Protein AF-A0A662M4D4-F1 (afdb_monomer)

Secondary structure (DSSP, 8-state):
-----------------------TT--HHHHHHHHHHHHHHHHHTTEEEEEEEEETTEEEEEEEETTT--EEEEEEE----------

Foldseek 3Di:
DDDDDDPPDDDPDDDPPPDDDDDDDDDLVNLVVVLVVVVVVCVVVQKDWPDWDDDPFKIKTWIAHPPPRDIDMDMRGDDPPPPPPDD

Nearest PDB structures (foldseek):
  4p78-assembly1_D  TM=6.695E-01  e=1.159E-01  Yersinia pestis
  3n7n-assembly1_C  TM=5.279E-01  e=3.127E-01  Saccharomyces cerevisiae
  4p78-assembly1_C  TM=6.443E-01  e=9.626E-01  Yersinia pestis
  5boi-assembly1_A  TM=4.428E-01  e=2.400E-01  Priestia megaterium QM B1551
  2hnd-assembly1_A  TM=3.052E-01  e=1.529E+00  Human immunodeficiency virus 1

Sequence (87 aa):
MSRFTNLGGIFHKKIPRDLEIESKQDTFEQACERVFIEAVEMLREGWVVDGAVGWDCCLRIYFKHRDTGKKATLEAKTERRQTEVKE

Mean predicted aligned error: 13.8 Å

Radius of gyration: 18.11 Å; Cα contacts (8 Å, |Δi|>4): 87; chains: 1; bounding box: 33×23×76 Å

Structure (mmCIF, N/CA/C/O backbone):
data_AF-A0A662M4D4-F1
#
_entry.id   AF-A0A662M4D4-F1
#
loop_
_atom_site.group_PDB
_atom_site.id
_atom_site.type_symbol
_atom_site.label_atom_id
_atom_site.label_alt_id
_atom_site.label_comp_id
_atom_site.label_asym_id
_atom_site.label_entity_id
_atom_site.label_seq_id
_atom_site.pdbx_PDB_ins_code
_atom_site.Cartn_x
_atom_site.Cartn_y
_atom_site.Cartn_z
_atom_site.occupancy
_atom_site.B_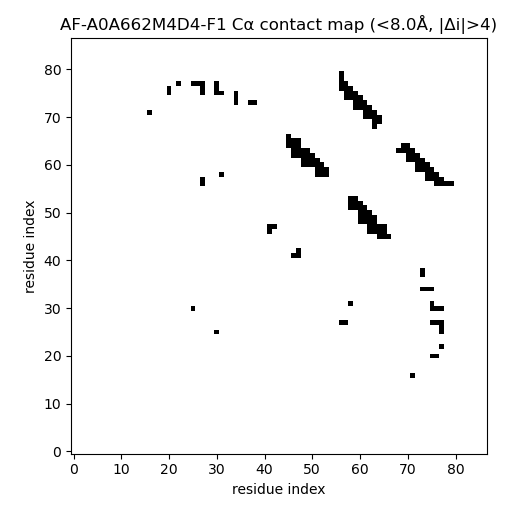iso_or_equiv
_atom_site.auth_seq_id
_atom_site.auth_comp_id
_atom_site.auth_asym_id
_atom_site.auth_atom_id
_atom_site.pdbx_PDB_model_num
ATOM 1 N N . MET A 1 1 ? 19.966 9.014 38.447 1.00 38.31 1 MET A N 1
ATOM 2 C CA . MET A 1 1 ? 19.908 8.831 36.981 1.00 38.31 1 MET A CA 1
ATOM 3 C C . MET A 1 1 ? 18.498 8.409 36.614 1.00 38.31 1 MET A C 1
ATOM 5 O O . MET A 1 1 ? 18.081 7.351 37.053 1.00 38.31 1 MET A O 1
ATOM 9 N N . SER A 1 2 ? 17.764 9.228 35.866 1.00 32.75 2 SER A N 1
ATOM 10 C CA . SER A 1 2 ? 16.593 8.779 35.106 1.00 32.75 2 SER A CA 1
ATOM 11 C C . SER A 1 2 ? 16.410 9.767 33.957 1.00 32.75 2 SER A C 1
ATOM 13 O O . SER A 1 2 ? 16.101 10.935 34.188 1.00 32.75 2 SER A O 1
ATOM 15 N N . ARG A 1 3 ? 16.764 9.356 32.734 1.00 39.41 3 ARG A N 1
ATOM 16 C CA . ARG A 1 3 ? 16.614 10.178 31.528 1.00 39.41 3 ARG A CA 1
ATOM 17 C C . ARG A 1 3 ? 15.233 9.890 30.950 1.00 39.41 3 ARG A C 1
ATOM 19 O O . ARG A 1 3 ? 15.033 8.851 30.336 1.00 39.41 3 ARG A O 1
ATOM 26 N N . PHE A 1 4 ? 14.303 10.817 31.151 1.00 43.72 4 PHE A N 1
ATOM 27 C CA . PHE A 1 4 ? 13.091 10.898 30.346 1.00 43.72 4 PHE A CA 1
ATOM 28 C C . PHE A 1 4 ? 13.491 11.328 28.932 1.00 43.72 4 PHE A C 1
ATOM 30 O O . PHE A 1 4 ? 13.955 12.450 28.728 1.00 43.72 4 PHE A O 1
ATOM 37 N N . THR A 1 5 ? 13.347 10.444 27.949 1.00 44.94 5 THR A N 1
ATOM 38 C CA . THR A 1 5 ? 13.397 10.835 26.539 1.00 44.94 5 THR A CA 1
ATOM 39 C C . THR A 1 5 ? 12.036 11.392 26.143 1.00 44.94 5 THR A C 1
ATOM 41 O O . THR A 1 5 ? 11.074 10.653 25.955 1.00 44.94 5 THR A O 1
ATOM 44 N N . ASN A 1 6 ? 11.972 12.722 26.046 1.00 35.66 6 ASN A N 1
ATOM 45 C CA . ASN A 1 6 ? 10.900 13.465 25.393 1.00 35.66 6 ASN A CA 1
ATOM 46 C C . ASN A 1 6 ? 10.707 12.952 23.956 1.00 35.66 6 ASN A C 1
ATOM 48 O O . ASN A 1 6 ? 11.525 13.239 23.087 1.00 35.66 6 ASN A O 1
ATOM 52 N N . LEU A 1 7 ? 9.601 12.254 23.695 1.00 40.88 7 LEU A N 1
ATOM 53 C CA . LEU A 1 7 ? 9.065 12.008 22.347 1.00 40.88 7 LEU A CA 1
ATOM 54 C C . LEU A 1 7 ? 7.818 12.879 22.102 1.00 40.88 7 LEU A C 1
ATOM 56 O O . LEU A 1 7 ? 6.835 12.460 21.502 1.00 40.88 7 LEU A O 1
ATOM 60 N N . GLY A 1 8 ? 7.859 14.119 22.594 1.00 36.97 8 GLY A N 1
ATOM 61 C CA . GLY A 1 8 ? 6.872 15.159 22.314 1.00 36.97 8 GLY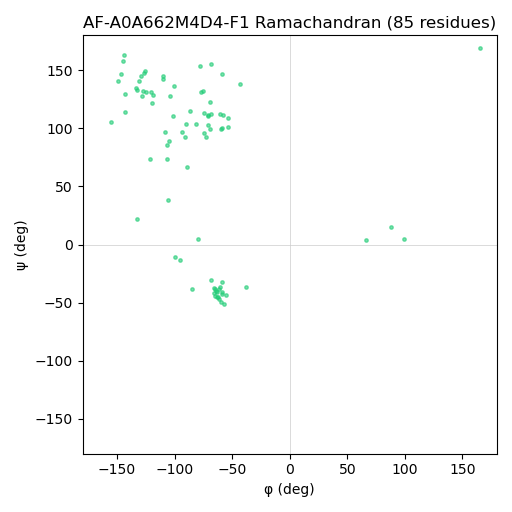 A CA 1
ATOM 62 C C . GLY A 1 8 ? 7.265 15.957 21.075 1.00 36.97 8 GLY A C 1
ATOM 63 O O . GLY A 1 8 ? 7.631 17.121 21.184 1.00 36.97 8 GLY A O 1
ATOM 64 N N . GLY A 1 9 ? 7.240 15.313 19.910 1.00 32.41 9 GLY A N 1
ATOM 65 C CA . GLY A 1 9 ? 7.505 15.926 18.608 1.00 32.41 9 GLY A CA 1
ATOM 66 C C . GLY A 1 9 ? 6.302 15.751 17.698 1.00 32.41 9 GLY A C 1
ATOM 67 O O . GLY A 1 9 ? 6.297 14.912 16.806 1.00 32.41 9 GLY A O 1
ATOM 68 N N . ILE A 1 10 ? 5.254 16.513 17.981 1.00 46.97 10 ILE A N 1
ATOM 69 C CA . ILE A 1 10 ? 4.015 16.567 17.215 1.00 46.97 10 ILE A CA 1
ATOM 70 C C . ILE A 1 10 ? 4.326 16.970 15.763 1.00 46.97 10 ILE A C 1
ATOM 72 O O . ILE A 1 10 ? 4.638 18.128 15.504 1.00 46.97 10 ILE A O 1
ATOM 76 N N . PHE A 1 11 ? 4.156 16.058 14.805 1.00 40.50 11 PHE A N 1
ATOM 77 C CA . PHE A 1 11 ? 3.926 16.420 13.404 1.00 40.50 11 PHE A CA 1
ATOM 78 C C . PHE A 1 11 ? 2.462 16.154 13.049 1.00 40.50 11 PHE A C 1
ATOM 80 O O . PHE A 1 11 ? 2.092 15.116 12.511 1.00 40.50 11 PHE A O 1
ATOM 87 N N . HIS A 1 12 ? 1.612 17.140 13.342 1.00 40.72 12 HIS A N 1
ATOM 88 C CA . HIS A 1 12 ? 0.351 17.308 12.627 1.00 40.72 12 HIS A CA 1
ATOM 89 C C . HIS A 1 12 ? 0.685 17.760 11.201 1.00 40.72 12 HIS A C 1
ATOM 91 O O . HIS A 1 12 ? 0.932 18.942 10.961 1.00 40.72 12 HIS A O 1
ATOM 97 N N . LYS A 1 13 ? 0.678 16.840 10.237 1.00 38.31 13 LYS A N 1
ATOM 98 C CA . LYS A 1 13 ? 0.504 17.193 8.825 1.00 38.31 13 LYS A CA 1
ATOM 99 C C . LYS A 1 13 ? -0.754 16.508 8.307 1.00 38.31 13 LYS A C 1
ATOM 101 O O . LYS A 1 13 ? -0.923 15.300 8.423 1.00 38.31 13 LYS A O 1
ATOM 106 N N . LYS A 1 14 ? -1.665 17.349 7.811 1.00 44.59 14 LYS A N 1
ATOM 107 C CA . LYS A 1 14 ? -2.912 17.007 7.121 1.00 44.59 14 LYS A CA 1
ATOM 108 C C . LYS A 1 14 ? -2.658 15.870 6.129 1.00 44.59 14 LYS A C 1
ATOM 110 O O . LYS A 1 14 ? -1.661 15.913 5.419 1.00 44.59 14 LYS A O 1
ATOM 115 N N . ILE A 1 15 ? -3.570 14.904 6.061 1.00 39.97 15 ILE A N 1
ATOM 116 C CA . ILE A 1 15 ? -3.555 13.833 5.060 1.00 39.97 15 ILE A CA 1
ATOM 117 C C . ILE A 1 15 ? -4.439 14.263 3.878 1.00 39.97 15 ILE A C 1
ATOM 119 O O . ILE A 1 15 ? -5.653 14.079 3.942 1.00 39.97 15 ILE A O 1
ATOM 123 N N . PRO A 1 16 ? -3.869 14.817 2.801 1.00 41.22 16 PRO A N 1
ATOM 124 C CA . PRO A 1 16 ? -4.281 14.520 1.441 1.00 41.22 16 PRO A CA 1
ATOM 125 C C . PRO A 1 16 ? -3.254 13.528 0.870 1.00 41.22 16 PRO A C 1
ATOM 127 O O . PRO A 1 16 ? -2.085 13.873 0.722 1.00 41.22 16 PRO A O 1
ATOM 130 N N . ARG A 1 17 ? -3.646 12.269 0.640 1.00 49.16 17 ARG A N 1
ATOM 131 C CA . ARG A 1 17 ? -2.760 11.230 0.077 1.00 49.16 17 ARG A CA 1
ATOM 132 C C . ARG A 1 17 ? -3.153 10.947 -1.371 1.00 49.16 17 ARG A C 1
ATOM 134 O O . ARG A 1 17 ? -3.726 9.904 -1.652 1.00 49.16 17 ARG A O 1
ATOM 141 N N . ASP A 1 18 ? -2.818 11.892 -2.243 1.00 40.25 18 ASP A N 1
ATOM 142 C CA . ASP A 1 18 ? -2.551 11.624 -3.656 1.00 40.25 18 ASP A CA 1
ATOM 143 C C . ASP A 1 18 ? -1.039 11.802 -3.828 1.00 40.25 18 ASP A C 1
ATOM 145 O O . ASP A 1 18 ? -0.535 12.925 -3.870 1.00 40.25 18 ASP A O 1
ATOM 149 N N . LEU A 1 19 ? -0.296 10.694 -3.781 1.00 43.31 19 LEU A N 1
ATOM 150 C CA . LEU A 1 19 ? 1.154 10.686 -3.967 1.00 43.31 19 LEU A CA 1
ATOM 151 C C . LEU A 1 19 ? 1.428 10.1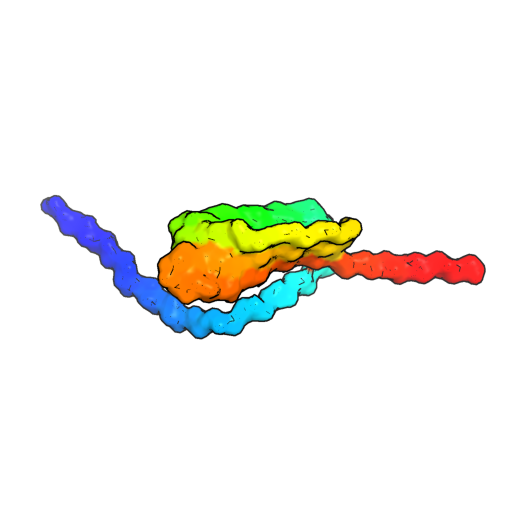39 -5.372 1.00 43.31 19 LEU A C 1
ATOM 153 O O . LEU A 1 19 ? 1.541 8.932 -5.568 1.00 43.31 19 LEU A O 1
ATOM 157 N N . GLU A 1 20 ? 1.460 11.025 -6.368 1.00 48.00 20 GLU A N 1
ATOM 158 C CA . GLU A 1 20 ? 1.953 10.684 -7.705 1.00 48.00 20 GLU A CA 1
ATOM 159 C C . GLU A 1 20 ? 3.480 10.584 -7.655 1.00 48.00 20 GLU A C 1
ATOM 161 O O . GLU A 1 20 ? 4.187 11.559 -7.394 1.00 48.00 20 GLU A O 1
ATOM 166 N N . ILE A 1 21 ? 3.992 9.371 -7.859 1.00 50.47 21 ILE A N 1
ATOM 167 C CA . ILE A 1 21 ? 5.426 9.089 -7.917 1.00 50.47 21 ILE A CA 1
ATOM 168 C C . ILE A 1 21 ? 5.864 9.202 -9.383 1.00 50.47 21 ILE A C 1
ATOM 170 O O . ILE A 1 21 ? 5.790 8.230 -10.131 1.00 50.47 21 ILE A O 1
ATOM 174 N N . GLU A 1 22 ? 6.329 10.380 -9.803 1.00 45.16 22 GLU A N 1
ATOM 175 C CA . GLU A 1 22 ? 7.073 10.547 -11.061 1.00 45.16 22 GLU A CA 1
ATOM 176 C C . GLU A 1 22 ? 8.567 10.288 -10.811 1.00 45.16 22 GLU A C 1
ATOM 178 O O . GLU A 1 22 ? 9.231 11.051 -10.108 1.00 45.16 22 GLU A O 1
ATOM 183 N N . SER A 1 23 ? 9.136 9.232 -11.402 1.00 47.62 23 SER A N 1
ATOM 184 C CA . SER A 1 23 ? 10.590 9.022 -11.398 1.00 47.62 23 SER A CA 1
ATOM 185 C C . SER A 1 23 ? 11.065 8.418 -12.716 1.00 47.62 23 SER A C 1
ATOM 187 O O . SER A 1 23 ? 10.749 7.284 -13.080 1.00 47.62 23 SER A O 1
ATOM 189 N N . LYS A 1 24 ? 11.849 9.210 -13.453 1.00 51.19 24 LYS A N 1
ATOM 190 C CA . LYS A 1 24 ? 12.577 8.795 -14.653 1.00 51.19 24 LYS A CA 1
ATOM 191 C C . LYS A 1 24 ? 13.725 7.876 -14.213 1.00 51.19 24 LYS A C 1
ATOM 193 O O . LYS A 1 24 ? 14.692 8.381 -13.664 1.00 51.19 24 LYS A O 1
ATOM 198 N N . GLN A 1 25 ? 13.633 6.581 -14.538 1.00 53.00 25 GLN A N 1
ATOM 199 C CA . GLN A 1 25 ? 14.633 5.501 -14.350 1.00 53.00 25 GLN A CA 1
ATOM 200 C C . GLN A 1 25 ? 14.477 4.561 -13.139 1.00 53.00 25 GLN A C 1
ATOM 202 O O . GLN A 1 25 ? 15.311 3.670 -12.998 1.00 53.00 25 GLN A O 1
ATOM 207 N N . ASP A 1 26 ? 13.416 4.651 -12.336 1.00 58.44 26 ASP A N 1
ATOM 208 C CA . ASP A 1 26 ? 13.116 3.569 -11.383 1.00 58.44 26 ASP A CA 1
ATOM 209 C C . ASP A 1 26 ? 12.478 2.377 -12.109 1.00 58.44 26 ASP A C 1
ATOM 211 O O . ASP A 1 26 ? 11.528 2.539 -12.884 1.00 58.44 26 ASP A O 1
ATOM 215 N N . THR A 1 27 ? 12.979 1.164 -11.863 1.00 72.38 27 THR A N 1
ATOM 216 C CA . THR A 1 27 ? 12.317 -0.046 -12.365 1.00 72.38 27 THR A CA 1
ATOM 217 C C . THR A 1 27 ? 10.981 -0.242 -11.649 1.00 72.38 27 THR A C 1
ATOM 219 O O . THR A 1 27 ? 10.769 0.213 -10.522 1.00 72.38 27 THR A O 1
ATOM 222 N N . PHE A 1 28 ? 10.050 -0.951 -12.291 1.00 76.44 28 PHE A N 1
ATOM 223 C CA . PHE A 1 28 ? 8.766 -1.274 -11.661 1.00 76.44 28 PHE A CA 1
ATOM 224 C C . PHE A 1 28 ? 8.948 -2.062 -10.355 1.00 76.44 28 PHE A C 1
ATOM 226 O O . PHE A 1 28 ? 8.198 -1.862 -9.403 1.00 76.44 28 PHE A O 1
ATOM 233 N N . GLU A 1 29 ? 9.992 -2.888 -10.284 1.00 79.12 29 GLU A N 1
ATOM 234 C CA . GLU A 1 29 ? 10.376 -3.630 -9.084 1.00 79.12 29 GLU A CA 1
ATOM 235 C C . GLU A 1 29 ? 10.723 -2.693 -7.921 1.00 79.12 29 GLU A C 1
ATOM 237 O O . GLU A 1 29 ? 10.170 -2.853 -6.837 1.00 79.12 29 GLU A O 1
ATOM 242 N N . GLN A 1 30 ? 11.527 -1.650 -8.148 1.00 81.19 30 GLN A N 1
ATOM 243 C CA . GLN A 1 30 ? 11.864 -0.658 -7.116 1.00 81.19 30 GLN A CA 1
ATOM 244 C C . GLN A 1 30 ? 10.640 0.140 -6.653 1.00 81.19 30 GLN A C 1
ATOM 246 O O . GLN A 1 30 ? 10.486 0.440 -5.467 1.00 81.19 30 GLN A O 1
ATOM 251 N N . ALA A 1 31 ? 9.736 0.475 -7.579 1.00 81.31 31 ALA A N 1
ATOM 252 C CA . ALA A 1 31 ? 8.474 1.118 -7.230 1.00 81.31 31 ALA A CA 1
ATOM 253 C C . ALA A 1 31 ? 7.602 0.199 -6.355 1.00 81.31 31 ALA A C 1
ATOM 255 O O . ALA A 1 31 ? 7.025 0.656 -5.367 1.00 81.31 31 ALA A O 1
ATOM 256 N N . CYS A 1 32 ? 7.556 -1.100 -6.668 1.00 83.81 32 CYS A N 1
ATOM 257 C CA . CYS A 1 32 ? 6.866 -2.093 -5.850 1.00 83.81 32 CYS A CA 1
ATOM 258 C C . CYS A 1 32 ? 7.514 -2.249 -4.470 1.00 83.81 32 CYS A C 1
ATOM 260 O O . CYS A 1 32 ? 6.791 -2.269 -3.479 1.00 83.81 32 CYS A O 1
ATOM 262 N N . GLU A 1 33 ? 8.845 -2.317 -4.374 1.00 86.19 33 GLU A N 1
ATOM 263 C CA . GLU A 1 33 ? 9.561 -2.417 -3.094 1.00 86.19 33 GLU A CA 1
ATOM 264 C C . GLU A 1 33 ? 9.197 -1.271 -2.144 1.00 86.19 33 GLU A C 1
ATOM 266 O O . GLU A 1 33 ? 8.905 -1.509 -0.971 1.00 86.19 33 GLU A O 1
ATOM 271 N N . ARG A 1 34 ? 9.126 -0.033 -2.650 1.00 84.31 34 ARG A N 1
ATOM 272 C CA . ARG A 1 34 ? 8.694 1.122 -1.847 1.00 84.31 34 ARG A CA 1
ATOM 273 C C . ARG A 1 34 ? 7.257 0.982 -1.357 1.00 84.31 34 ARG A C 1
ATOM 275 O O . ARG A 1 34 ? 6.998 1.194 -0.174 1.00 84.31 34 ARG A O 1
ATOM 282 N N . VAL A 1 35 ? 6.345 0.564 -2.236 1.00 86.62 35 VAL A N 1
ATOM 283 C CA . VAL A 1 35 ? 4.948 0.298 -1.858 1.00 86.62 35 VAL A CA 1
ATOM 284 C C . VAL A 1 35 ? 4.854 -0.807 -0.809 1.00 86.62 35 VAL A C 1
ATOM 286 O O . VAL A 1 35 ? 4.048 -0.699 0.110 1.00 86.62 35 VAL A O 1
ATOM 289 N N . PHE A 1 36 ? 5.685 -1.848 -0.893 1.00 87.50 36 PHE A N 1
ATOM 290 C CA . PHE A 1 36 ? 5.726 -2.907 0.115 1.00 87.50 36 PHE A CA 1
ATOM 291 C C . PHE A 1 36 ? 6.223 -2.405 1.472 1.00 87.50 36 PHE A C 1
ATOM 293 O O . PHE A 1 36 ? 5.643 -2.772 2.494 1.00 87.50 36 PHE A O 1
ATOM 300 N N . ILE A 1 37 ? 7.258 -1.562 1.502 1.00 90.31 37 ILE A N 1
ATOM 301 C CA . ILE A 1 37 ? 7.756 -0.961 2.747 1.00 90.31 37 ILE A CA 1
ATOM 302 C C . ILE A 1 37 ? 6.649 -0.133 3.409 1.00 90.31 37 ILE A C 1
ATOM 304 O O . ILE A 1 37 ? 6.340 -0.348 4.582 1.00 90.31 37 ILE A O 1
ATOM 308 N N . GLU A 1 38 ? 5.987 0.738 2.648 1.00 88.56 38 GLU A N 1
ATOM 309 C CA . GLU A 1 38 ? 4.904 1.578 3.165 1.00 88.56 38 GLU A CA 1
ATOM 310 C C . GLU A 1 38 ? 3.682 0.743 3.589 1.00 88.56 38 GLU A C 1
ATOM 312 O O . GLU A 1 38 ? 3.082 0.987 4.637 1.00 88.56 38 GLU A O 1
ATOM 317 N N . ALA A 1 39 ? 3.355 -0.321 2.849 1.00 89.19 39 ALA A N 1
ATOM 318 C CA . ALA A 1 39 ? 2.310 -1.267 3.231 1.00 89.19 39 ALA A CA 1
ATOM 319 C C . ALA A 1 39 ? 2.593 -1.912 4.599 1.00 89.19 39 ALA A C 1
ATOM 321 O O . ALA A 1 39 ? 1.684 -2.031 5.422 1.00 89.19 39 ALA A O 1
ATOM 322 N N . VAL A 1 40 ? 3.842 -2.308 4.873 1.00 92.44 40 VAL A N 1
ATOM 323 C CA . VAL A 1 40 ? 4.241 -2.878 6.172 1.00 92.44 40 VAL A CA 1
ATOM 324 C C . VAL A 1 40 ? 4.089 -1.858 7.299 1.00 92.44 40 VAL A C 1
ATOM 326 O O . VAL A 1 40 ? 3.629 -2.217 8.386 1.00 92.44 40 VAL A O 1
ATOM 329 N N . GLU A 1 41 ? 4.436 -0.594 7.062 1.00 92.88 41 GLU A N 1
ATOM 330 C CA . GLU A 1 41 ? 4.226 0.482 8.036 1.00 92.88 41 GLU A CA 1
ATOM 331 C C . GLU A 1 41 ? 2.735 0.695 8.322 1.00 92.88 41 GLU A C 1
ATOM 333 O O . GLU A 1 41 ? 2.327 0.706 9.485 1.00 92.88 41 GLU A O 1
ATOM 338 N N . MET A 1 42 ? 1.895 0.724 7.285 1.00 91.19 42 MET A N 1
ATOM 339 C CA . MET A 1 42 ? 0.442 0.815 7.442 1.00 91.19 42 MET A CA 1
ATOM 340 C C . MET A 1 42 ? -0.129 -0.355 8.256 1.00 91.19 42 MET A C 1
ATOM 342 O O . MET A 1 42 ? -0.972 -0.153 9.132 1.00 91.19 42 MET A O 1
ATOM 346 N N . LEU A 1 43 ? 0.344 -1.584 8.038 1.00 90.94 43 LEU A N 1
ATOM 347 C CA . LEU A 1 43 ? -0.090 -2.734 8.840 1.00 90.94 43 LEU A CA 1
ATOM 348 C C . LEU A 1 43 ? 0.240 -2.560 10.334 1.00 90.94 43 LEU A C 1
ATOM 350 O O . LEU A 1 43 ? -0.564 -2.946 11.186 1.00 90.94 43 LEU A O 1
ATOM 354 N N . ARG A 1 44 ? 1.390 -1.955 10.666 1.00 93.31 44 ARG A N 1
ATOM 355 C CA . ARG A 1 44 ? 1.782 -1.655 12.058 1.00 93.31 44 ARG A CA 1
ATOM 356 C C . ARG A 1 44 ? 0.912 -0.572 12.694 1.00 93.31 44 ARG A C 1
ATOM 358 O O . ARG A 1 44 ? 0.676 -0.622 13.896 1.00 93.31 44 ARG A O 1
ATOM 365 N N . GLU A 1 45 ? 0.403 0.362 11.897 1.00 92.94 45 GLU A N 1
ATOM 366 C CA . GLU A 1 45 ? -0.515 1.423 12.331 1.00 92.94 45 GLU A CA 1
ATOM 367 C C . GLU A 1 45 ? -1.979 0.961 12.468 1.00 92.94 45 GLU A C 1
ATOM 369 O O . GLU A 1 45 ? -2.861 1.772 12.736 1.00 92.94 45 GLU A O 1
ATOM 374 N N . GLY A 1 46 ? -2.272 -0.332 12.291 1.00 92.19 46 GLY A N 1
ATOM 375 C CA . GLY A 1 46 ? -3.630 -0.863 12.439 1.00 92.19 46 GLY A CA 1
ATOM 376 C C . GLY A 1 46 ? -4.474 -0.802 11.164 1.00 92.19 46 GLY A C 1
ATOM 377 O O . GLY A 1 46 ? -5.694 -0.999 11.215 1.00 92.19 46 GLY A O 1
ATOM 378 N N . TRP A 1 47 ? -3.849 -0.584 10.005 1.00 96.56 47 TRP A N 1
ATOM 379 C CA . TRP A 1 47 ? -4.492 -0.813 8.716 1.00 96.56 47 TRP A CA 1
ATOM 380 C C . TRP A 1 47 ? -4.518 -2.305 8.374 1.00 96.56 47 TRP A C 1
ATOM 382 O O . TRP A 1 47 ? -3.694 -3.098 8.826 1.00 96.56 47 TRP A O 1
ATOM 392 N N . VAL A 1 48 ? -5.499 -2.705 7.573 1.00 94.69 48 VAL A N 1
ATOM 393 C CA . VAL A 1 48 ? -5.597 -4.040 6.978 1.00 94.69 48 VAL A CA 1
ATOM 394 C C . VAL A 1 48 ? -5.760 -3.916 5.481 1.00 94.69 48 VAL A C 1
ATOM 396 O O . VAL A 1 48 ? -6.372 -2.962 5.007 1.00 94.69 48 VAL A O 1
ATOM 399 N N . VAL A 1 49 ? -5.223 -4.884 4.747 1.00 93.75 49 VAL A N 1
ATOM 400 C CA . VAL A 1 49 ? -5.423 -4.973 3.302 1.00 93.75 49 VAL A CA 1
ATOM 401 C C . VAL A 1 49 ? -6.886 -5.333 3.033 1.00 93.75 49 VAL A C 1
ATOM 403 O O . VAL A 1 49 ? -7.379 -6.344 3.526 1.00 93.75 49 VAL A O 1
ATOM 406 N N . ASP A 1 50 ? -7.564 -4.480 2.269 1.00 92.12 50 ASP A N 1
ATOM 407 C CA . ASP A 1 50 ? -8.959 -4.622 1.814 1.00 92.12 50 ASP A CA 1
ATOM 408 C C . ASP A 1 50 ? -9.022 -5.138 0.360 1.00 92.12 50 ASP A C 1
ATOM 410 O O . ASP A 1 50 ? -10.076 -5.519 -0.138 1.00 92.12 50 ASP A O 1
ATOM 414 N N . GLY A 1 51 ? -7.879 -5.166 -0.335 1.00 89.75 51 GLY A N 1
ATOM 415 C CA . GLY A 1 51 ? -7.728 -5.731 -1.674 1.00 89.75 51 GLY A CA 1
ATOM 416 C C . GLY A 1 51 ? -6.428 -5.294 -2.346 1.00 89.75 51 GLY A C 1
ATOM 417 O O . GLY A 1 51 ? -5.752 -4.382 -1.875 1.00 89.75 51 GLY A O 1
ATOM 418 N N . ALA A 1 52 ? -6.085 -5.916 -3.471 1.00 90.56 52 ALA A N 1
ATOM 419 C CA . ALA A 1 52 ? -4.981 -5.489 -4.326 1.00 90.56 52 ALA A CA 1
ATOM 420 C C . ALA A 1 52 ? -5.297 -5.784 -5.798 1.00 90.56 52 ALA A C 1
ATOM 422 O O . ALA A 1 52 ? -5.966 -6.770 -6.105 1.00 90.56 52 ALA A O 1
ATOM 423 N N . VAL A 1 53 ? -4.822 -4.926 -6.698 1.00 86.38 53 VAL A N 1
ATOM 424 C CA . VAL A 1 53 ? -4.943 -5.066 -8.155 1.00 86.38 53 VAL A CA 1
ATOM 425 C C . VAL A 1 53 ? -3.576 -4.796 -8.774 1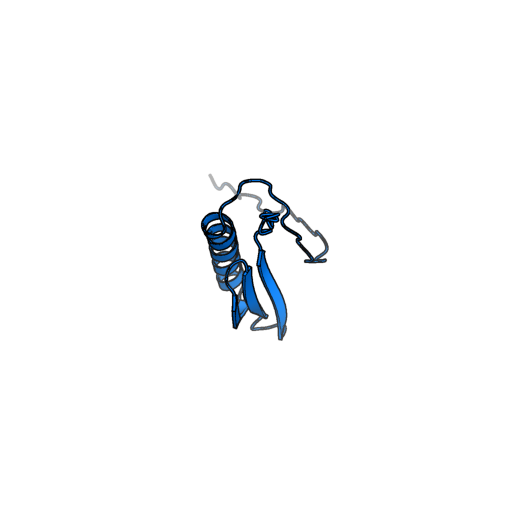.00 86.38 53 VAL A C 1
ATOM 427 O O . VAL A 1 53 ? -2.926 -3.812 -8.429 1.00 86.38 53 VAL A O 1
ATOM 430 N N . GLY A 1 54 ? -3.145 -5.665 -9.686 1.00 83.38 54 GLY A N 1
ATOM 431 C CA . GLY A 1 54 ? -1.888 -5.525 -10.419 1.00 83.38 54 GLY A CA 1
ATOM 432 C C . GLY A 1 54 ? -2.092 -5.668 -11.926 1.00 83.38 54 GLY A C 1
ATOM 433 O O . GLY A 1 54 ? -2.927 -6.451 -12.373 1.00 83.38 54 GLY A O 1
ATOM 434 N N . TRP A 1 55 ? -1.313 -4.910 -12.689 1.00 80.19 55 TRP A N 1
ATOM 435 C CA . TRP A 1 55 ? -1.216 -4.913 -14.154 1.00 80.19 55 TRP A CA 1
ATOM 436 C C . TRP A 1 55 ? 0.250 -4.644 -14.543 1.00 80.19 55 TRP A C 1
ATOM 438 O O . TRP A 1 55 ? 1.017 -4.172 -13.709 1.00 80.19 55 TRP A O 1
ATOM 448 N N . ASP A 1 56 ? 0.646 -4.937 -15.787 1.00 72.12 56 ASP A N 1
ATOM 449 C CA . ASP A 1 56 ? 2.044 -4.983 -16.275 1.00 72.12 56 ASP A CA 1
ATOM 450 C C . ASP A 1 56 ? 3.025 -3.926 -15.727 1.00 72.12 56 ASP A C 1
ATOM 452 O O . ASP A 1 56 ? 4.207 -4.211 -15.559 1.00 72.12 56 ASP A O 1
ATOM 456 N N . CYS A 1 57 ? 2.570 -2.693 -15.501 1.00 76.06 57 CYS A N 1
ATOM 457 C CA . CYS A 1 57 ? 3.391 -1.585 -15.008 1.00 76.06 57 CYS A CA 1
ATOM 458 C C . CYS A 1 57 ? 2.731 -0.814 -13.857 1.00 76.06 57 CYS A C 1
ATOM 460 O O . CYS A 1 57 ? 3.039 0.359 -13.628 1.00 76.06 57 CYS A O 1
ATOM 462 N N . CYS A 1 58 ? 1.781 -1.437 -13.152 1.00 81.75 58 CYS A N 1
ATOM 463 C CA . CYS A 1 58 ? 1.181 -0.832 -11.974 1.00 81.75 58 CYS A CA 1
ATOM 464 C C . CYS A 1 58 ? 0.731 -1.865 -10.922 1.00 81.75 58 CYS A C 1
ATOM 466 O O . CYS A 1 58 ? 0.206 -2.932 -11.228 1.00 81.75 58 CYS A O 1
ATOM 468 N N . LEU A 1 59 ? 0.934 -1.532 -9.653 1.00 84.62 59 LEU A N 1
ATOM 469 C CA . LEU A 1 59 ? 0.429 -2.266 -8.500 1.00 84.62 59 LEU A CA 1
ATOM 470 C C . LEU A 1 59 ? -0.362 -1.289 -7.643 1.00 84.62 59 LEU A C 1
ATOM 472 O O . LEU A 1 59 ? 0.137 -0.216 -7.321 1.00 84.62 59 LEU A O 1
ATOM 476 N N . ARG A 1 60 ? -1.574 -1.662 -7.246 1.00 87.12 60 ARG A N 1
ATOM 477 C CA . ARG A 1 60 ? -2.417 -0.877 -6.348 1.00 87.12 60 ARG A CA 1
ATOM 478 C C . ARG A 1 60 ? -2.891 -1.744 -5.191 1.00 87.12 60 ARG A C 1
ATOM 480 O O . ARG A 1 60 ? -3.465 -2.807 -5.414 1.00 87.12 60 ARG A O 1
ATOM 487 N N . ILE A 1 61 ? -2.691 -1.281 -3.963 1.00 90.38 61 ILE A N 1
ATOM 488 C CA . ILE A 1 61 ? -3.110 -1.969 -2.739 1.00 90.38 61 ILE A CA 1
ATOM 489 C C . ILE A 1 61 ? -4.094 -1.076 -1.992 1.00 90.38 61 ILE A C 1
ATOM 491 O O . ILE A 1 61 ? -3.827 0.099 -1.747 1.00 90.38 61 ILE A O 1
ATOM 495 N N . TYR A 1 62 ? -5.236 -1.642 -1.629 1.00 90.81 62 TYR A N 1
ATOM 496 C CA . TYR A 1 62 ? -6.296 -0.978 -0.890 1.00 90.81 62 TYR A CA 1
ATOM 497 C C . TYR A 1 62 ? -6.220 -1.371 0.578 1.00 90.81 62 TYR A C 1
ATOM 499 O O . TYR A 1 62 ? -6.068 -2.546 0.914 1.00 90.81 62 TYR A O 1
ATOM 507 N N . PHE A 1 63 ? -6.383 -0.390 1.455 1.00 94.19 63 PHE A N 1
ATOM 508 C CA . PHE A 1 63 ? -6.345 -0.566 2.895 1.00 94.19 63 PHE A CA 1
ATOM 509 C C . PHE A 1 63 ? -7.599 -0.017 3.557 1.00 94.19 63 PHE A C 1
ATOM 511 O O . PHE A 1 63 ? -8.166 0.990 3.127 1.00 94.19 63 PHE A O 1
ATOM 518 N N . LYS A 1 64 ? -7.967 -0.639 4.676 1.00 94.31 64 LYS A N 1
ATOM 519 C CA . LYS A 1 64 ? -8.984 -0.164 5.608 1.00 94.31 64 LYS A CA 1
ATOM 520 C C . LYS A 1 64 ? -8.409 -0.129 7.021 1.00 94.31 64 LYS A C 1
ATOM 522 O O . LYS A 1 64 ? -7.804 -1.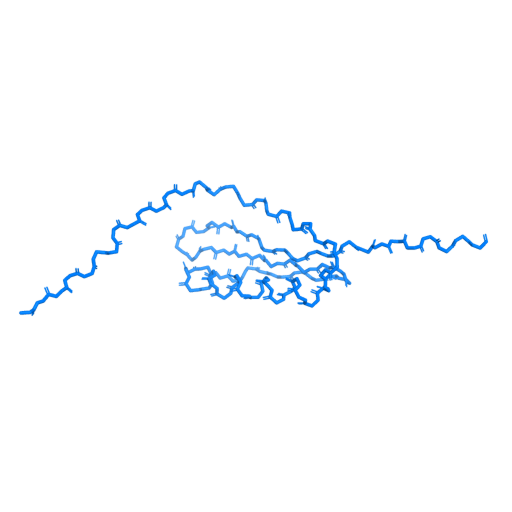095 7.468 1.00 94.31 64 LYS A O 1
ATOM 527 N N . HIS A 1 65 ? -8.588 0.964 7.749 1.00 94.12 65 HIS A N 1
ATOM 528 C CA . HIS A 1 65 ? -8.174 1.046 9.147 1.00 94.12 65 HIS A CA 1
ATOM 529 C C . HIS A 1 65 ? -9.152 0.266 10.033 1.00 94.12 65 HIS A C 1
ATOM 531 O O . HIS A 1 65 ? -10.364 0.474 9.924 1.00 94.12 65 HIS A O 1
ATOM 537 N N . ARG A 1 66 ? -8.644 -0.587 10.935 1.00 91.38 66 ARG A N 1
ATOM 538 C CA . ARG A 1 66 ? -9.474 -1.470 11.780 1.00 91.38 66 ARG A CA 1
ATOM 539 C C . ARG A 1 66 ? -10.494 -0.699 12.616 1.00 91.38 66 ARG A C 1
ATOM 541 O O . ARG A 1 66 ? -11.681 -0.991 12.537 1.00 91.38 66 ARG A 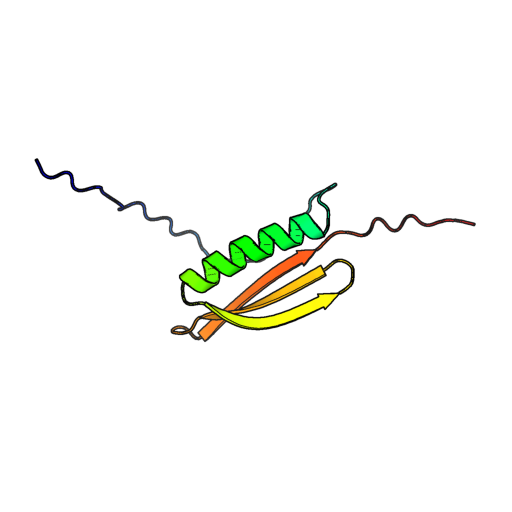O 1
ATOM 548 N N . ASP A 1 67 ? -10.036 0.322 13.335 1.00 92.19 67 ASP A N 1
ATOM 549 C CA . ASP A 1 67 ? -10.896 1.024 14.302 1.00 92.19 67 ASP A CA 1
ATOM 550 C C . ASP A 1 67 ? -11.746 2.135 13.680 1.00 92.19 67 ASP A C 1
ATOM 552 O O . ASP A 1 67 ? -12.897 2.339 14.053 1.00 92.19 67 ASP A O 1
ATOM 556 N N . THR A 1 68 ? -11.186 2.875 12.720 1.00 93.62 68 THR A N 1
ATOM 557 C CA . THR A 1 68 ? -11.849 4.061 12.156 1.00 93.62 68 THR A CA 1
ATOM 558 C C . THR A 1 68 ? -12.619 3.773 10.872 1.00 93.62 68 THR A C 1
ATOM 560 O O . THR A 1 68 ? -13.367 4.628 10.406 1.00 93.62 68 THR A O 1
ATOM 563 N N . GLY A 1 69 ? -12.409 2.610 10.247 1.00 89.50 69 GLY A N 1
ATOM 564 C CA . GLY A 1 69 ? -13.002 2.260 8.956 1.00 89.50 69 GLY A CA 1
ATOM 565 C C . GLY A 1 69 ? -12.519 3.108 7.773 1.00 89.50 69 GLY A C 1
ATOM 566 O O . GLY A 1 69 ? -13.015 2.919 6.661 1.00 89.50 69 GLY A O 1
ATOM 567 N N . LYS 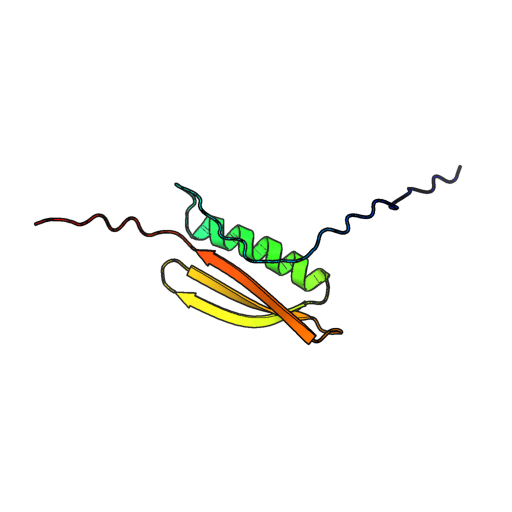A 1 70 ? -11.562 4.026 7.988 1.00 91.81 70 LYS A N 1
ATOM 568 C CA . LYS A 1 70 ? -10.971 4.864 6.937 1.00 91.81 70 LYS A CA 1
ATOM 569 C C . LYS A 1 70 ? -10.334 4.000 5.860 1.00 91.81 70 LYS A C 1
ATOM 571 O O . LYS A 1 70 ? -9.791 2.944 6.168 1.00 91.81 70 LYS A O 1
ATOM 576 N N . LYS A 1 71 ? -10.373 4.475 4.618 1.00 91.94 71 LYS A N 1
ATOM 577 C CA . LYS A 1 71 ? -9.770 3.803 3.467 1.00 91.94 71 LYS A CA 1
ATOM 578 C C . LYS A 1 71 ? -8.555 4.574 2.970 1.00 91.94 71 LYS A C 1
ATOM 580 O O . LYS A 1 71 ? -8.541 5.801 3.039 1.00 91.94 71 LYS A O 1
ATOM 585 N N . ALA A 1 72 ? -7.557 3.847 2.494 1.00 90.19 72 ALA A N 1
ATOM 586 C CA . ALA A 1 72 ? -6.352 4.396 1.891 1.00 90.19 72 ALA A CA 1
ATOM 587 C C . ALA A 1 72 ? -5.887 3.479 0.762 1.00 90.19 72 ALA A C 1
ATOM 589 O O . ALA A 1 72 ? -6.220 2.294 0.741 1.00 90.19 72 ALA A O 1
ATOM 590 N N . THR A 1 73 ? -5.117 4.033 -0.163 1.00 91.81 73 THR A N 1
ATOM 591 C CA . THR A 1 73 ? -4.612 3.305 -1.323 1.00 91.81 73 THR A CA 1
ATOM 592 C C . THR A 1 73 ? -3.131 3.606 -1.470 1.00 91.81 73 THR A C 1
ATOM 594 O O . THR A 1 73 ? -2.740 4.767 -1.377 1.00 91.81 73 THR A O 1
ATOM 597 N N . LEU A 1 74 ? -2.334 2.569 -1.707 1.00 88.06 74 LEU A N 1
ATOM 598 C CA . LEU A 1 74 ? -0.945 2.692 -2.135 1.00 88.06 74 LEU A CA 1
ATOM 599 C C . LEU A 1 74 ? -0.822 2.241 -3.579 1.00 88.06 74 LEU A C 1
ATOM 601 O O . LEU A 1 74 ? -1.488 1.288 -3.992 1.00 88.06 74 LEU A O 1
ATOM 605 N N . GLU A 1 75 ? 0.026 2.917 -4.342 1.00 87.00 75 GLU A N 1
ATOM 606 C CA . GLU A 1 75 ? 0.164 2.659 -5.764 1.00 87.00 75 GLU A CA 1
ATOM 607 C C . GLU A 1 75 ? 1.615 2.788 -6.231 1.00 87.00 75 GLU A C 1
ATOM 609 O O . GLU A 1 75 ? 2.273 3.794 -5.988 1.00 87.00 75 GLU A O 1
ATOM 614 N N . ALA A 1 76 ? 2.091 1.766 -6.938 1.00 84.69 76 ALA A N 1
ATOM 615 C CA . ALA A 1 76 ? 3.304 1.816 -7.737 1.00 84.69 76 ALA A CA 1
ATOM 616 C C . ALA A 1 76 ? 2.885 1.911 -9.202 1.00 84.69 76 ALA A C 1
ATOM 618 O O . ALA A 1 76 ? 2.111 1.079 -9.676 1.00 84.69 76 ALA A O 1
ATOM 619 N N . LYS A 1 77 ? 3.410 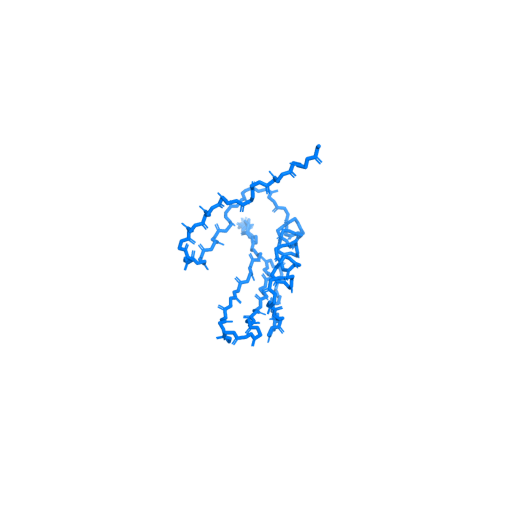2.897 -9.926 1.00 79.25 77 LYS A N 1
ATOM 620 C CA . LYS A 1 77 ? 3.265 3.035 -11.377 1.00 79.25 77 LYS A CA 1
ATOM 621 C C . LYS A 1 77 ? 4.631 3.288 -11.986 1.00 79.25 77 LYS A C 1
ATOM 623 O O . LYS A 1 77 ? 5.414 4.056 -11.437 1.00 79.25 77 LYS A O 1
ATOM 628 N N . THR A 1 78 ? 4.889 2.682 -13.136 1.00 71.19 78 THR A N 1
ATOM 629 C CA . THR A 1 78 ? 5.978 3.102 -14.015 1.00 71.19 78 THR A CA 1
ATOM 630 C C . THR A 1 78 ? 5.412 3.495 -15.366 1.00 71.19 78 THR A C 1
ATOM 632 O O . THR A 1 78 ? 4.608 2.780 -15.967 1.00 71.19 78 THR A O 1
ATOM 635 N N . GLU A 1 79 ? 5.814 4.663 -15.857 1.00 64.62 79 GLU A N 1
ATOM 636 C CA . GLU A 1 79 ? 5.450 5.091 -17.199 1.00 64.62 79 GLU A CA 1
ATOM 637 C C . GLU A 1 79 ? 6.210 4.228 -18.208 1.00 64.62 79 GLU A C 1
ATOM 639 O O . GLU A 1 79 ? 7.434 4.325 -18.344 1.00 64.62 79 GLU A O 1
ATOM 644 N N . ARG A 1 80 ? 5.499 3.372 -18.954 1.00 53.34 80 ARG A N 1
ATOM 645 C CA . ARG A 1 80 ? 6.058 2.825 -20.193 1.00 53.34 80 ARG A CA 1
ATOM 646 C C . ARG A 1 80 ? 6.344 4.022 -21.101 1.00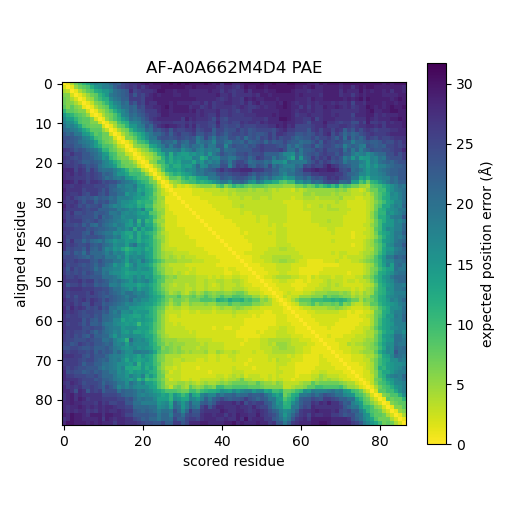 53.34 80 ARG A C 1
ATOM 648 O O . ARG A 1 80 ? 5.410 4.630 -21.618 1.00 53.34 80 ARG A O 1
ATOM 655 N N . ARG A 1 81 ? 7.621 4.325 -21.369 1.00 48.81 81 ARG A N 1
ATOM 656 C CA . ARG A 1 81 ? 7.968 5.014 -22.618 1.00 48.81 81 ARG A CA 1
ATOM 657 C C . ARG A 1 81 ? 7.484 4.105 -23.742 1.00 48.81 81 ARG A C 1
ATOM 659 O O . ARG A 1 81 ? 8.137 3.109 -24.049 1.00 48.81 81 ARG A O 1
ATOM 666 N N . GLN A 1 82 ? 6.326 4.417 -24.321 1.00 42.34 82 GLN A N 1
ATOM 667 C CA . GLN A 1 82 ? 5.973 3.906 -25.636 1.00 42.34 82 GLN A CA 1
ATOM 668 C C . GLN A 1 82 ? 7.065 4.409 -26.572 1.00 42.34 82 GLN A C 1
ATOM 670 O O . GLN A 1 82 ? 7.107 5.578 -26.943 1.00 42.34 82 GLN A O 1
ATOM 675 N N . THR A 1 83 ? 8.023 3.542 -26.872 1.00 42.50 83 THR A N 1
ATOM 676 C CA . THR A 1 83 ? 8.882 3.769 -28.020 1.00 42.50 83 THR A CA 1
ATOM 677 C C . THR A 1 83 ? 7.981 3.436 -29.195 1.00 42.50 83 THR A C 1
ATOM 679 O O . THR A 1 83 ? 7.758 2.260 -29.468 1.00 42.50 83 THR A O 1
ATOM 682 N N . GLU A 1 84 ? 7.354 4.451 -29.798 1.00 43.53 84 GLU A N 1
ATOM 683 C CA . GLU A 1 84 ? 6.739 4.307 -31.116 1.00 43.53 84 GLU A CA 1
ATOM 684 C C . GLU A 1 84 ? 7.823 3.751 -32.045 1.00 43.53 84 GLU A C 1
ATOM 686 O O . GLU A 1 84 ? 8.723 4.474 -32.474 1.00 43.53 84 GLU A O 1
ATOM 691 N N . VAL A 1 85 ? 7.780 2.448 -32.318 1.00 44.94 85 VAL A N 1
ATOM 692 C CA . VAL A 1 85 ? 8.482 1.884 -33.465 1.00 44.94 85 VAL A CA 1
ATOM 693 C C . VAL A 1 85 ? 7.670 2.350 -34.666 1.00 44.94 85 VAL A C 1
ATOM 695 O O . VAL A 1 85 ? 6.650 1.756 -35.001 1.00 44.94 85 VAL A O 1
ATOM 698 N N . LYS A 1 86 ? 8.052 3.494 -35.239 1.00 43.19 86 LYS A N 1
ATOM 699 C CA . LYS A 1 86 ? 7.604 3.868 -36.579 1.00 43.19 86 LYS A CA 1
ATOM 700 C C . LYS A 1 86 ? 8.317 2.930 -37.549 1.00 43.19 86 LYS A C 1
ATOM 702 O O . LYS A 1 86 ? 9.523 3.081 -37.745 1.00 43.19 86 LYS A O 1
ATOM 707 N N . GLU A 1 87 ? 7.590 1.933 -38.050 1.00 47.22 87 GLU A N 1
ATOM 708 C CA . GLU A 1 87 ? 7.920 1.267 -39.319 1.00 47.22 87 GLU A CA 1
ATOM 709 C C . GLU A 1 87 ? 7.815 2.252 -40.490 1.00 47.22 87 GLU A C 1
ATOM 711 O O . GLU A 1 87 ? 6.956 3.168 -40.428 1.00 47.22 87 GLU A O 1
#

pLDDT: mean 70.15, std 22.06, range [32.41, 96.56]

Solvent-accessible surface area (backbone atoms only — not comparable to full-atom values): 5727 Å² total; per-residue (Å²): 141,84,86,82,79,84,82,84,73,86,77,89,68,86,86,80,86,80,77,83,74,85,66,96,85,64,51,60,65,58,39,43,52,53,43,51,55,52,50,54,52,40,46,74,75,46,34,40,81,74,47,74,53,76,54,102,50,36,41,37,40,33,31,31,28,71,89,78,64,48,73,51,72,48,68,25,63,41,85,76,80,77,74,80,78,80,125